Protein AF-A0A7W4K1T8-F1 (afdb_monomer_lite)

Secondary structure (DSSP, 8-state):
---HHHHHHHHHHHHHHHHHHHHHHHHHHHHHHHHHHHHHTT--SHHHHHHHHHHHHHHHHHHHIIIIIHHHHHHHHHHHHHHHHHHHHT--

Structure (mmCIF, N/CA/C/O backbone):
data_AF-A0A7W4K1T8-F1
#
_entry.id   AF-A0A7W4K1T8-F1
#
loop_
_atom_site.group_PDB
_atom_site.id
_atom_site.type_symbol
_atom_site.label_atom_id
_atom_site.label_alt_id
_atom_site.label_comp_id
_atom_site.label_asym_id
_atom_site.label_entity_id
_atom_site.label_seq_id
_atom_site.pdbx_PDB_ins_code
_atom_site.Cartn_x
_atom_site.Cartn_y
_atom_site.Cartn_z
_atom_site.occupancy
_atom_site.B_iso_or_equiv
_atom_site.auth_seq_id
_atom_site.auth_comp_id
_atom_site.auth_asym_id
_atom_site.auth_atom_id
_atom_site.pdbx_PDB_model_num
ATOM 1 N N . MET A 1 1 ? -7.905 15.625 26.569 1.00 52.84 1 MET A N 1
ATOM 2 C CA . MET A 1 1 ? -7.965 14.156 26.454 1.00 52.84 1 MET A CA 1
ATOM 3 C C . MET A 1 1 ? -9.143 13.866 25.543 1.00 52.84 1 MET A C 1
ATOM 5 O O . MET A 1 1 ? -10.229 14.331 25.862 1.00 52.84 1 MET A O 1
ATOM 9 N N . GLU A 1 2 ? -8.918 13.296 24.359 1.00 72.50 2 GLU A N 1
ATOM 10 C CA . GLU A 1 2 ? -10.020 12.968 23.436 1.00 72.50 2 GLU A CA 1
ATOM 11 C C . GLU A 1 2 ? -10.856 11.812 24.005 1.00 72.50 2 GLU A C 1
ATOM 13 O O . GLU A 1 2 ? -10.319 10.985 24.745 1.00 72.50 2 GLU A O 1
ATOM 18 N N . SER A 1 3 ? -12.160 11.772 23.697 1.00 91.38 3 SER A N 1
ATOM 19 C CA . SER A 1 3 ? -13.032 10.668 24.121 1.00 91.38 3 SER A CA 1
ATOM 20 C C . SER A 1 3 ? -12.619 9.355 23.443 1.00 91.38 3 SER A C 1
ATOM 22 O O . SER A 1 3 ? -12.078 9.352 22.330 1.00 91.38 3 SER A O 1
ATOM 24 N N . LEU A 1 4 ? -12.923 8.227 24.086 1.00 91.12 4 LEU A N 1
ATOM 25 C CA . LEU A 1 4 ? -12.804 6.907 23.470 1.00 91.12 4 LEU A CA 1
ATOM 26 C C . LEU A 1 4 ? -13.739 6.759 22.259 1.00 91.12 4 LEU A C 1
ATOM 28 O O . LEU A 1 4 ? -13.334 6.134 21.283 1.00 91.12 4 LEU A O 1
ATOM 32 N N . ASP A 1 5 ? -14.903 7.419 22.252 1.00 91.38 5 ASP A N 1
ATOM 33 C CA . ASP A 1 5 ? -15.789 7.488 21.077 1.00 91.38 5 ASP A CA 1
ATOM 34 C C . ASP A 1 5 ? -15.096 8.171 19.893 1.00 91.38 5 ASP A C 1
ATOM 36 O O . ASP A 1 5 ? -15.028 7.631 18.792 1.00 91.38 5 ASP A O 1
ATOM 40 N N . THR A 1 6 ? -14.478 9.332 20.136 1.00 93.50 6 THR A N 1
ATOM 41 C CA . THR A 1 6 ? -13.716 10.068 19.114 1.00 93.50 6 THR A CA 1
ATOM 42 C C . THR A 1 6 ? -12.535 9.245 18.604 1.00 93.50 6 THR A C 1
ATOM 44 O O . THR A 1 6 ? -12.2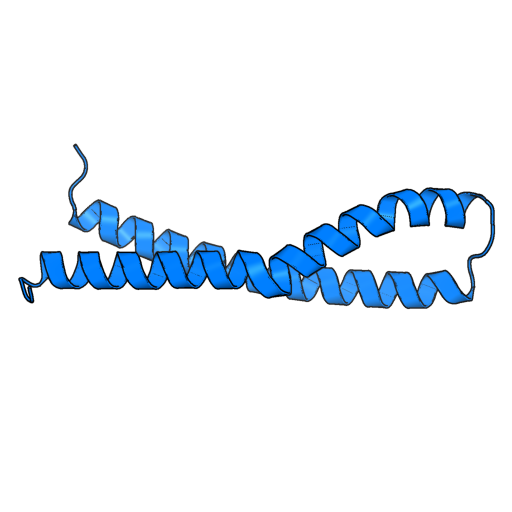04 9.279 17.419 1.00 93.50 6 THR A O 1
ATOM 47 N N . THR A 1 7 ? -11.894 8.485 19.492 1.00 91.56 7 THR A N 1
ATOM 48 C CA . THR A 1 7 ? -10.808 7.573 19.120 1.00 91.56 7 THR A CA 1
ATOM 49 C C . THR A 1 7 ? -11.325 6.451 18.218 1.00 91.56 7 THR A C 1
ATOM 51 O O . THR A 1 7 ? -10.709 6.168 17.190 1.00 91.56 7 THR A O 1
ATOM 54 N N . PHE A 1 8 ? -12.475 5.858 18.549 1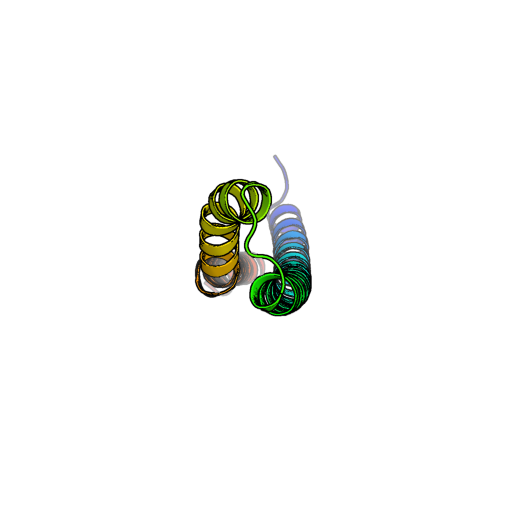.00 93.50 8 PHE A N 1
ATOM 55 C CA . PHE A 1 8 ? -13.123 4.821 17.748 1.00 93.50 8 PHE A CA 1
ATOM 56 C C . PHE A 1 8 ? -13.508 5.323 16.353 1.00 93.50 8 PHE A C 1
ATOM 58 O O . PHE A 1 8 ? -13.147 4.700 15.352 1.00 93.50 8 PHE A O 1
ATOM 65 N N . GLU A 1 9 ? -14.152 6.487 16.267 1.00 94.00 9 GLU A N 1
ATOM 66 C CA . GLU A 1 9 ? -14.510 7.119 14.994 1.00 94.00 9 GLU A CA 1
ATOM 67 C C . GLU A 1 9 ? -13.275 7.364 14.118 1.00 94.00 9 GLU A C 1
ATOM 69 O O . GLU A 1 9 ? -13.252 7.003 12.938 1.00 94.00 9 GLU A O 1
ATOM 74 N N . ARG A 1 10 ?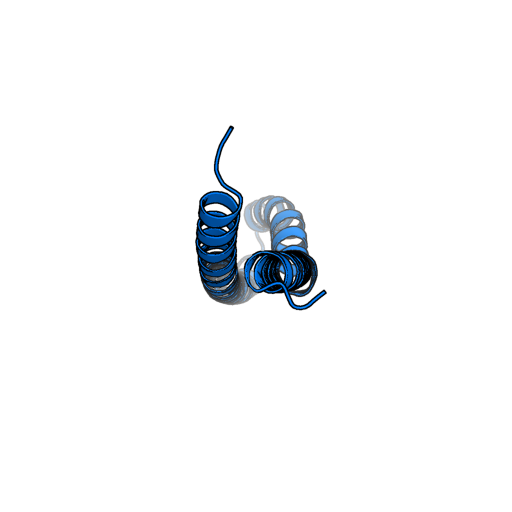 -12.202 7.919 14.695 1.00 93.38 10 ARG A N 1
ATOM 75 C CA . ARG A 1 10 ? -10.945 8.155 13.970 1.00 93.38 10 ARG A CA 1
ATOM 76 C C . ARG A 1 10 ? -10.286 6.865 13.506 1.00 93.38 10 ARG A C 1
ATOM 78 O O . ARG A 1 10 ? -9.774 6.826 12.389 1.00 93.38 10 ARG A O 1
ATOM 85 N N . MET A 1 11 ? -10.316 5.813 14.321 1.00 93.25 11 MET A N 1
ATOM 86 C CA . MET A 1 11 ? -9.809 4.501 13.924 1.00 93.25 11 MET A CA 1
ATOM 87 C C . MET A 1 11 ? -10.591 3.928 12.743 1.00 93.25 11 MET A C 1
ATOM 89 O O . MET A 1 11 ? -9.972 3.439 11.803 1.00 93.25 11 MET A O 1
ATOM 93 N N . LYS A 1 12 ? -11.923 4.053 12.737 1.00 94.31 12 LYS A N 1
ATOM 94 C CA . LYS A 1 12 ? -12.758 3.629 11.603 1.00 94.31 12 LYS A CA 1
ATOM 95 C C . LYS A 1 12 ? -12.473 4.420 10.332 1.00 94.31 12 LYS A C 1
ATOM 97 O O . LYS A 1 12 ? -12.353 3.836 9.256 1.00 94.31 12 LYS A O 1
ATOM 102 N N . LEU A 1 13 ? -12.301 5.735 10.441 1.00 95.06 13 LEU A N 1
ATOM 103 C CA . LEU A 1 13 ? -11.918 6.571 9.301 1.00 95.06 13 LEU A CA 1
ATOM 104 C C . LEU A 1 13 ? -10.530 6.207 8.761 1.00 95.06 13 LEU A C 1
ATOM 106 O O . LEU A 1 13 ? -10.322 6.192 7.543 1.00 95.06 13 LEU A O 1
ATOM 110 N N . PHE A 1 14 ? -9.587 5.902 9.652 1.00 93.50 14 PHE A N 1
ATOM 111 C CA . PHE A 1 14 ? -8.247 5.473 9.277 1.00 93.50 14 PHE A CA 1
ATOM 112 C C . PHE A 1 14 ? -8.259 4.099 8.598 1.00 93.50 14 PHE A C 1
ATOM 114 O O . PHE A 1 14 ? -7.692 3.978 7.518 1.00 93.50 14 PHE A O 1
ATOM 121 N N . GLU A 1 15 ? -8.955 3.107 9.164 1.00 94.56 15 GLU A N 1
ATOM 122 C CA . GLU A 1 15 ? -9.164 1.768 8.585 1.00 94.56 15 GLU A CA 1
ATOM 123 C C . GLU A 1 15 ? -9.673 1.871 7.140 1.00 94.56 15 GLU A C 1
ATOM 125 O O . GLU A 1 15 ? -9.051 1.358 6.210 1.00 94.56 15 GLU A O 1
ATOM 130 N N . GLN A 1 16 ? -10.745 2.638 6.924 1.00 95.44 16 GLN A N 1
ATOM 131 C CA . GLN A 1 16 ? -11.314 2.853 5.593 1.00 95.44 16 GLN A CA 1
ATOM 132 C C . GLN A 1 16 ? -10.345 3.559 4.636 1.00 95.44 16 GLN A C 1
ATOM 134 O O . GLN A 1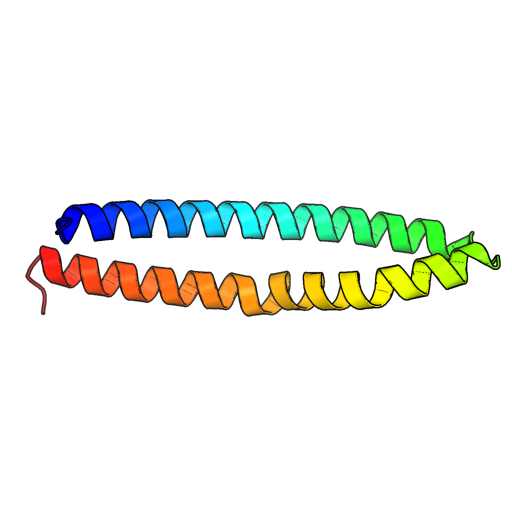 16 ? -10.310 3.262 3.441 1.00 95.44 16 GLN A O 1
ATOM 139 N N . SER A 1 17 ? -9.577 4.528 5.137 1.00 96.62 17 SER A N 1
ATOM 140 C CA . SER A 1 17 ? -8.611 5.269 4.320 1.00 96.62 17 SER A CA 1
ATOM 141 C C . SER A 1 17 ? -7.415 4.403 3.938 1.00 96.62 17 SER A C 1
ATOM 143 O O . SER A 1 17 ? -6.968 4.468 2.795 1.00 96.62 17 SER A O 1
ATOM 145 N N . LEU A 1 18 ? -6.945 3.557 4.857 1.00 95.31 18 LEU A N 1
ATOM 146 C CA . LEU A 1 18 ? -5.888 2.583 4.618 1.00 95.31 18 LEU A CA 1
ATOM 147 C C . LEU A 1 18 ? -6.334 1.517 3.612 1.00 95.31 18 LEU A C 1
ATOM 149 O O . LEU A 1 18 ? -5.573 1.202 2.703 1.00 95.31 18 LEU A O 1
ATOM 153 N N . GLY A 1 19 ? -7.571 1.022 3.720 1.00 96.06 19 GLY A N 1
ATOM 154 C CA . GLY A 1 19 ? -8.153 0.101 2.739 1.00 96.06 19 GLY A CA 1
ATOM 155 C C . GLY A 1 19 ? -8.143 0.693 1.327 1.00 96.06 19 GLY A C 1
ATOM 156 O O . GLY A 1 19 ? -7.518 0.139 0.426 1.00 96.06 19 GLY A O 1
ATOM 157 N N . ARG A 1 20 ? -8.713 1.896 1.155 1.00 97.50 20 ARG A N 1
ATOM 158 C CA . ARG A 1 20 ? -8.710 2.601 -0.142 1.00 97.50 20 ARG A CA 1
ATOM 159 C C . ARG A 1 20 ? -7.304 2.873 -0.675 1.00 97.50 20 ARG A C 1
ATOM 161 O O . ARG A 1 20 ? -7.078 2.796 -1.880 1.00 97.50 20 ARG A O 1
ATOM 168 N N . PHE A 1 21 ? -6.371 3.229 0.207 1.00 97.00 21 PHE A N 1
ATOM 169 C CA . PHE A 1 21 ? -4.975 3.437 -0.166 1.00 97.00 21 PHE A CA 1
ATOM 170 C C . PHE A 1 21 ? -4.343 2.146 -0.691 1.00 97.00 21 PHE A C 1
ATOM 172 O O . PHE A 1 21 ? -3.746 2.167 -1.765 1.00 97.00 21 PHE A O 1
ATOM 179 N N . ASN A 1 22 ? -4.512 1.031 0.025 1.00 96.62 22 ASN A N 1
ATOM 180 C CA . ASN A 1 22 ? -3.976 -0.269 -0.371 1.00 96.62 22 ASN A CA 1
ATOM 181 C C . ASN A 1 22 ? -4.540 -0.722 -1.723 1.00 96.62 22 ASN A C 1
ATOM 183 O O . ASN A 1 22 ? -3.763 -1.116 -2.592 1.00 96.62 22 ASN A O 1
ATOM 187 N N . ASP A 1 23 ? -5.852 -0.588 -1.933 1.00 96.31 23 ASP A N 1
ATOM 188 C CA . ASP A 1 23 ? -6.501 -0.937 -3.201 1.00 96.31 23 ASP A CA 1
ATOM 189 C C . ASP A 1 23 ? -5.936 -0.109 -4.360 1.00 96.31 23 ASP A C 1
ATOM 191 O O . ASP A 1 23 ? -5.532 -0.645 -5.397 1.00 96.31 23 ASP A O 1
ATOM 195 N N . ARG A 1 24 ? -5.843 1.214 -4.169 1.00 97.62 24 ARG A N 1
ATOM 196 C CA . ARG A 1 24 ? -5.340 2.120 -5.204 1.00 97.62 24 ARG A CA 1
ATOM 197 C C . ARG A 1 24 ? -3.860 1.896 -5.497 1.00 97.62 24 ARG A C 1
ATOM 199 O O . ARG A 1 24 ? -3.441 1.998 -6.653 1.00 97.62 24 ARG A O 1
ATOM 206 N N . LEU A 1 25 ? -3.065 1.607 -4.471 1.00 96.62 25 LEU A N 1
ATOM 207 C CA . LEU A 1 25 ? -1.648 1.310 -4.621 1.00 96.62 25 LEU A CA 1
ATOM 208 C C . LEU A 1 25 ? -1.443 0.002 -5.386 1.00 96.62 25 LEU A C 1
ATOM 210 O O . LEU A 1 25 ? -0.640 -0.020 -6.314 1.00 96.62 25 LEU A O 1
ATOM 214 N N . ALA A 1 26 ? -2.199 -1.049 -5.061 1.00 95.81 26 ALA A N 1
ATOM 215 C CA . ALA A 1 26 ? -2.127 -2.332 -5.755 1.00 95.81 26 ALA A CA 1
ATOM 216 C C . ALA A 1 26 ? -2.524 -2.208 -7.235 1.00 95.81 26 ALA A C 1
ATOM 218 O O . ALA A 1 26 ? -1.838 -2.742 -8.108 1.00 95.81 26 ALA A O 1
ATOM 219 N N . GLU A 1 27 ? -3.586 -1.454 -7.534 1.00 97.25 27 GLU A N 1
ATOM 220 C CA . GLU A 1 27 ? -3.998 -1.159 -8.911 1.00 97.25 27 GLU A CA 1
ATOM 221 C C . GLU A 1 27 ? -2.896 -0.416 -9.681 1.00 97.25 27 GLU A C 1
ATOM 223 O O . GLU A 1 27 ? -2.539 -0.802 -10.796 1.00 97.25 27 GLU A O 1
ATOM 228 N N . THR A 1 28 ? -2.331 0.626 -9.066 1.00 96.56 28 THR A N 1
ATOM 229 C CA . THR A 1 28 ? -1.279 1.452 -9.673 1.00 96.56 28 THR A CA 1
ATOM 230 C C . THR A 1 28 ? 0.002 0.651 -9.886 1.00 96.56 28 THR A C 1
ATOM 232 O O . THR A 1 28 ? 0.623 0.759 -10.941 1.00 96.56 28 THR A O 1
ATOM 235 N N . TYR A 1 29 ? 0.383 -0.181 -8.914 1.00 95.62 29 TYR A N 1
ATOM 236 C CA . TYR A 1 29 ? 1.542 -1.059 -9.016 1.00 95.62 29 TYR A CA 1
ATOM 237 C C . TYR A 1 29 ? 1.374 -2.071 -10.148 1.00 95.62 29 TYR A C 1
ATOM 239 O O . TYR A 1 29 ? 2.275 -2.187 -10.972 1.00 95.62 29 TYR A O 1
ATOM 247 N N . ARG A 1 30 ? 0.217 -2.738 -10.252 1.00 95.75 30 ARG A N 1
ATOM 248 C CA . ARG A 1 30 ? -0.055 -3.673 -11.353 1.00 95.75 30 ARG A CA 1
ATOM 249 C C . ARG A 1 30 ? 0.061 -2.984 -12.711 1.00 95.75 30 ARG A C 1
ATOM 251 O O . ARG A 1 30 ? 0.752 -3.490 -13.586 1.00 95.75 30 ARG A O 1
ATOM 258 N N . PHE A 1 31 ? -0.554 -1.810 -12.863 1.00 96.00 31 PHE A N 1
ATOM 259 C CA . PHE A 1 31 ? -0.450 -1.037 -14.100 1.00 96.00 31 PHE A CA 1
ATOM 260 C C . PHE A 1 31 ? 1.005 -0.677 -14.432 1.00 96.00 31 PHE A C 1
ATOM 262 O O . PHE A 1 31 ? 1.429 -0.792 -15.578 1.00 96.00 31 PHE A O 1
ATOM 269 N N . LEU A 1 32 ? 1.784 -0.243 -13.439 1.00 94.81 32 LEU A N 1
ATOM 270 C CA . LEU A 1 32 ? 3.181 0.127 -13.642 1.00 94.81 32 LEU A CA 1
ATOM 271 C C . LEU A 1 32 ? 4.052 -1.087 -13.992 1.00 94.81 32 LEU A C 1
ATOM 273 O O . LEU A 1 32 ? 4.888 -0.977 -14.883 1.00 94.81 32 LEU A O 1
ATOM 277 N N . ALA A 1 33 ? 3.827 -2.231 -13.341 1.00 93.94 33 ALA A N 1
ATOM 278 C CA . ALA A 1 33 ? 4.525 -3.483 -13.618 1.00 93.94 33 ALA A CA 1
ATOM 279 C C . ALA A 1 33 ? 4.242 -3.987 -15.042 1.00 93.94 33 ALA A C 1
ATOM 281 O O . ALA A 1 33 ? 5.174 -4.275 -15.780 1.00 93.94 33 ALA A O 1
ATOM 282 N N . GLU A 1 34 ? 2.981 -3.970 -15.487 1.00 94.38 34 GLU A N 1
ATOM 283 C CA . GLU A 1 34 ? 2.618 -4.336 -16.866 1.00 94.38 34 GLU A CA 1
ATOM 284 C C . GLU A 1 34 ? 3.322 -3.448 -17.907 1.00 94.38 34 GLU A C 1
ATOM 286 O O . GLU A 1 34 ? 3.768 -3.921 -18.952 1.00 94.38 34 GLU A O 1
ATOM 291 N N . ARG A 1 35 ? 3.434 -2.142 -17.631 1.00 92.56 35 ARG A N 1
ATOM 292 C CA . ARG A 1 35 ? 4.130 -1.195 -18.517 1.00 92.56 35 ARG A CA 1
ATOM 293 C C . ARG A 1 35 ? 5.641 -1.376 -18.492 1.00 92.56 35 ARG A C 1
ATOM 295 O O . ARG A 1 35 ? 6.270 -1.209 -19.533 1.00 92.56 35 ARG A O 1
ATOM 302 N N . HIS A 1 36 ? 6.198 -1.693 -17.328 1.00 91.81 36 HIS A N 1
ATOM 303 C CA . HIS A 1 36 ? 7.603 -2.035 -17.173 1.00 91.81 36 HIS A CA 1
ATOM 304 C C . HIS A 1 36 ? 7.949 -3.274 -18.007 1.00 91.81 36 HIS A C 1
ATOM 306 O O . HIS A 1 36 ? 8.840 -3.201 -18.850 1.00 91.81 36 HIS A O 1
ATOM 312 N N . ASP A 1 37 ? 7.200 -4.365 -17.830 1.00 91.31 37 ASP A N 1
ATOM 313 C CA . ASP A 1 37 ? 7.430 -5.631 -18.530 1.00 91.31 37 ASP A CA 1
ATOM 314 C C . ASP A 1 37 ? 7.338 -5.446 -20.050 1.00 91.31 37 ASP A C 1
ATOM 316 O O . ASP A 1 37 ? 8.229 -5.867 -20.782 1.00 91.31 37 ASP A O 1
ATOM 320 N N . ALA A 1 38 ? 6.325 -4.712 -20.524 1.00 90.69 38 ALA A N 1
ATOM 321 C CA . ALA A 1 38 ? 6.171 -4.411 -21.946 1.00 90.69 38 ALA A CA 1
ATOM 322 C C . ALA A 1 38 ? 7.327 -3.570 -22.522 1.00 90.69 38 ALA A C 1
ATOM 324 O O . ALA A 1 38 ? 7.700 -3.750 -23.676 1.00 90.69 38 ALA A O 1
ATOM 325 N N . ALA A 1 39 ? 7.885 -2.633 -21.749 1.00 87.94 39 ALA A N 1
ATOM 326 C CA . ALA A 1 39 ? 9.004 -1.806 -22.203 1.00 87.94 39 ALA A CA 1
ATOM 327 C C . ALA A 1 39 ? 10.340 -2.564 -22.174 1.00 87.94 39 ALA A C 1
ATOM 329 O O . ALA A 1 39 ? 11.226 -2.287 -22.983 1.00 87.94 39 ALA A O 1
ATOM 330 N N . ARG A 1 40 ? 10.493 -3.510 -21.244 1.00 85.88 40 ARG A N 1
ATOM 331 C CA . ARG A 1 40 ? 11.726 -4.270 -21.026 1.00 85.88 40 ARG A CA 1
ATOM 332 C C . ARG A 1 40 ? 12.100 -5.155 -22.212 1.00 85.88 40 ARG A C 1
ATOM 334 O O . ARG A 1 40 ? 13.289 -5.291 -22.499 1.00 85.88 40 ARG A O 1
ATOM 341 N N . ASP A 1 41 ? 11.118 -5.729 -22.901 1.00 83.00 41 ASP A N 1
ATOM 342 C CA . ASP A 1 41 ? 11.367 -6.641 -24.024 1.00 83.00 41 ASP A CA 1
ATOM 343 C C . ASP A 1 41 ? 12.109 -5.952 -25.185 1.00 83.00 41 ASP A C 1
ATOM 345 O O . ASP A 1 41 ? 13.010 -6.544 -25.787 1.00 83.00 41 ASP A O 1
ATOM 349 N N . ASP A 1 42 ? 11.816 -4.670 -25.420 1.00 86.44 42 ASP A N 1
ATOM 350 C CA . ASP A 1 42 ? 12.376 -3.884 -26.525 1.00 86.44 42 ASP A CA 1
ATOM 351 C C . ASP A 1 42 ? 13.517 -2.935 -26.099 1.00 86.44 42 ASP A C 1
ATOM 353 O O . ASP A 1 42 ? 14.204 -2.361 -26.952 1.00 86.44 42 ASP A O 1
ATOM 357 N N . TRP A 1 43 ? 13.761 -2.758 -24.792 1.00 87.00 43 TRP A N 1
ATOM 358 C CA . TRP A 1 43 ? 14.710 -1.769 -24.267 1.00 87.00 43 TRP A CA 1
ATOM 359 C C . TRP A 1 43 ? 15.919 -2.414 -23.573 1.00 87.00 43 TRP A C 1
ATOM 361 O O . TRP A 1 43 ? 15.867 -2.811 -22.412 1.00 87.00 43 TRP A O 1
ATOM 371 N N . GLN A 1 44 ? 17.047 -2.496 -24.290 1.00 83.69 44 GLN A N 1
ATOM 372 C CA . GLN A 1 44 ? 18.260 -3.202 -23.833 1.00 83.69 44 GLN A CA 1
ATOM 373 C C . GLN A 1 44 ? 19.538 -2.343 -23.831 1.00 83.69 44 GLN A C 1
ATOM 375 O O . GLN A 1 44 ? 20.656 -2.866 -23.851 1.00 83.69 44 GLN A O 1
ATOM 380 N N . ASP A 1 45 ? 19.404 -1.017 -23.831 1.00 90.44 45 ASP A N 1
ATOM 381 C CA . ASP A 1 45 ? 20.557 -0.116 -23.819 1.00 90.44 45 ASP A CA 1
ATOM 382 C C . ASP A 1 45 ? 21.142 0.091 -22.401 1.00 90.44 45 ASP A C 1
ATOM 384 O O . ASP A 1 45 ? 20.773 -0.558 -21.419 1.00 90.44 45 ASP A O 1
ATOM 388 N N . LYS A 1 46 ? 22.121 0.995 -22.283 1.00 82.94 46 LYS A N 1
ATOM 389 C CA . LYS A 1 46 ? 22.734 1.333 -20.992 1.00 82.94 46 LYS A CA 1
ATOM 390 C C . LYS A 1 46 ? 21.742 2.007 -20.030 1.00 82.94 46 LYS A C 1
ATOM 392 O O . LYS A 1 46 ? 21.832 1.768 -18.830 1.00 82.94 46 LYS A O 1
ATOM 397 N N . PHE A 1 47 ? 20.808 2.810 -20.537 1.00 87.81 47 PHE A N 1
ATOM 398 C CA . PHE A 1 47 ? 19.798 3.482 -19.720 1.00 87.81 47 PHE A CA 1
ATOM 399 C C . PHE A 1 47 ? 18.791 2.487 -19.143 1.00 87.81 47 PHE A C 1
ATOM 401 O O . PHE A 1 47 ? 18.375 2.658 -18.000 1.00 87.81 47 PHE A O 1
ATOM 408 N N . ALA A 1 48 ? 18.479 1.412 -19.872 1.00 90.44 48 ALA A N 1
ATOM 409 C CA . ALA A 1 48 ? 17.653 0.320 -19.367 1.00 90.44 48 ALA A CA 1
ATOM 410 C C . ALA A 1 48 ? 18.257 -0.317 -18.103 1.00 90.44 48 ALA A C 1
ATOM 412 O O . ALA A 1 48 ? 17.539 -0.610 -17.152 1.00 90.44 48 ALA A O 1
ATOM 413 N N . ARG A 1 49 ? 19.588 -0.474 -18.042 1.00 89.25 49 ARG A N 1
ATOM 414 C CA . ARG A 1 49 ? 20.271 -1.015 -16.850 1.00 89.25 49 ARG A CA 1
ATOM 415 C C . ARG A 1 49 ? 20.181 -0.082 -15.646 1.00 89.25 49 ARG A C 1
ATOM 417 O O . ARG A 1 49 ? 19.932 -0.550 -14.538 1.00 89.25 49 ARG A O 1
ATOM 424 N N . ASP A 1 50 ? 20.391 1.215 -15.863 1.00 91.75 50 ASP A N 1
ATOM 425 C CA . ASP A 1 50 ? 20.311 2.220 -14.797 1.00 91.75 50 ASP A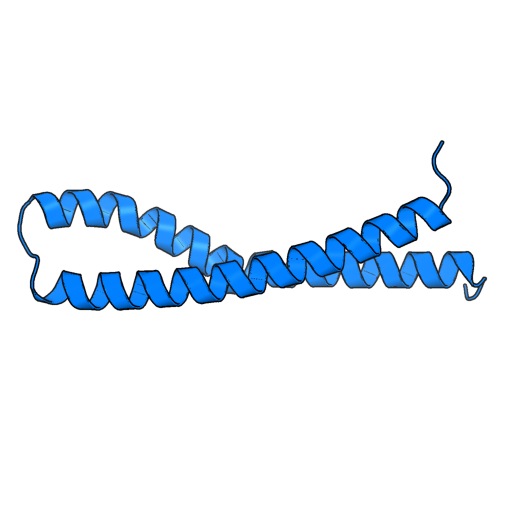 CA 1
ATOM 426 C C . ASP A 1 50 ? 18.870 2.346 -14.275 1.00 91.75 50 ASP A C 1
ATOM 428 O O . ASP A 1 50 ? 18.641 2.457 -13.069 1.00 91.75 50 ASP A O 1
ATOM 432 N N . TYR A 1 51 ? 17.891 2.257 -15.176 1.00 92.81 51 TYR A N 1
ATOM 433 C CA . TYR A 1 51 ? 16.477 2.199 -14.828 1.00 92.81 51 TYR A CA 1
ATOM 434 C C . TYR A 1 51 ? 16.124 0.924 -14.046 1.00 92.81 51 TYR A C 1
ATOM 436 O O . TYR A 1 51 ? 15.498 1.027 -12.994 1.00 92.81 51 TYR A O 1
ATOM 444 N N . GLU A 1 52 ? 16.573 -0.257 -14.486 1.00 92.56 52 GLU A N 1
ATOM 445 C CA . GLU A 1 52 ? 16.325 -1.534 -13.796 1.00 92.56 52 GLU A CA 1
ATOM 446 C C . GLU A 1 52 ? 16.887 -1.524 -12.367 1.00 92.56 52 GLU A C 1
ATOM 448 O O . GLU A 1 52 ? 16.242 -1.992 -11.427 1.00 92.56 52 GLU A O 1
ATOM 453 N N . ALA A 1 53 ? 18.068 -0.926 -12.178 1.00 92.88 53 ALA A N 1
ATOM 454 C CA . ALA A 1 53 ? 18.678 -0.768 -10.861 1.00 92.88 53 ALA A CA 1
ATOM 455 C C . ALA A 1 53 ? 17.823 0.089 -9.908 1.00 92.88 53 ALA A C 1
ATOM 457 O O . ALA A 1 53 ? 17.827 -0.152 -8.700 1.00 92.88 53 ALA A O 1
ATOM 458 N N . ALA A 1 54 ? 17.077 1.066 -10.434 1.00 93.19 54 ALA A N 1
ATOM 459 C CA . ALA A 1 54 ? 16.122 1.862 -9.663 1.00 93.19 54 ALA A CA 1
ATOM 460 C C . ALA A 1 54 ? 14.759 1.164 -9.502 1.00 93.19 54 ALA A C 1
ATOM 462 O O . ALA A 1 54 ? 14.108 1.312 -8.467 1.00 93.19 54 ALA A O 1
ATOM 463 N N . TRP A 1 55 ? 14.334 0.391 -10.504 1.00 94.62 55 TRP A N 1
ATOM 464 C CA . TRP A 1 55 ? 13.068 -0.337 -10.507 1.00 94.62 55 TRP A CA 1
ATOM 465 C C . TRP A 1 55 ? 13.042 -1.471 -9.481 1.00 94.62 55 TRP A C 1
ATOM 467 O O . TRP A 1 55 ? 12.121 -1.531 -8.670 1.00 94.62 55 TRP A O 1
ATOM 477 N N . ALA A 1 56 ? 14.065 -2.327 -9.456 1.00 93.75 56 ALA A N 1
ATOM 478 C CA . ALA A 1 56 ? 14.106 -3.515 -8.603 1.00 93.75 56 ALA A CA 1
ATOM 479 C C . ALA A 1 56 ? 13.808 -3.254 -7.104 1.00 93.75 56 ALA A C 1
ATOM 481 O O . ALA A 1 56 ? 12.975 -3.966 -6.528 1.00 93.75 56 ALA A O 1
ATOM 482 N N . PRO A 1 57 ? 14.417 -2.252 -6.428 1.00 96.06 57 PRO A N 1
ATOM 483 C CA . PRO A 1 57 ? 14.091 -1.975 -5.029 1.00 96.06 57 PRO A CA 1
ATOM 484 C C . PRO A 1 57 ? 12.665 -1.434 -4.850 1.00 96.06 57 PRO A C 1
ATOM 486 O O . PRO A 1 57 ? 11.997 -1.793 -3.878 1.00 96.06 57 PRO A O 1
ATOM 489 N N . LEU A 1 58 ? 12.179 -0.609 -5.786 1.00 94.38 58 LEU A N 1
ATOM 490 C CA . LEU A 1 58 ? 10.810 -0.091 -5.765 1.00 94.38 58 LEU A CA 1
ATOM 491 C C . LEU A 1 58 ? 9.795 -1.228 -5.922 1.00 94.38 58 LEU A C 1
ATOM 493 O O . LEU A 1 58 ? 8.859 -1.327 -5.131 1.00 94.38 58 LEU A O 1
ATOM 497 N N . GLU A 1 59 ? 10.001 -2.105 -6.902 1.00 96.19 59 GLU A N 1
ATOM 498 C CA . GLU A 1 59 ? 9.145 -3.258 -7.172 1.00 96.19 59 GLU A CA 1
ATOM 499 C C . GLU A 1 59 ? 9.079 -4.189 -5.957 1.00 96.19 59 GLU A C 1
ATOM 501 O O . GLU A 1 59 ? 7.993 -4.570 -5.521 1.00 96.19 59 GLU A O 1
ATOM 506 N N . SER A 1 60 ? 10.231 -4.499 -5.354 1.00 96.31 60 SER A N 1
ATOM 507 C CA . SER A 1 60 ? 10.290 -5.324 -4.148 1.00 96.31 60 SER A CA 1
ATOM 508 C C . SER A 1 60 ? 9.489 -4.711 -2.996 1.00 96.31 60 SER A C 1
ATOM 510 O O . SER A 1 60 ? 8.726 -5.424 -2.341 1.00 96.31 60 SER A O 1
ATOM 512 N N . GLY A 1 61 ? 9.633 -3.403 -2.757 1.00 96.62 61 GLY A N 1
ATOM 513 C CA . GLY A 1 61 ? 8.910 -2.697 -1.697 1.00 96.62 61 GLY A CA 1
ATOM 514 C C . GLY A 1 61 ? 7.402 -2.654 -1.942 1.00 96.62 61 GLY A C 1
ATOM 515 O O . GLY A 1 61 ? 6.616 -2.993 -1.057 1.00 96.62 61 GLY A O 1
ATOM 516 N N . LEU A 1 62 ? 6.986 -2.313 -3.163 1.00 95.81 62 LEU A N 1
ATOM 517 C CA . LEU A 1 62 ? 5.573 -2.274 -3.548 1.00 95.81 62 LEU A CA 1
ATOM 518 C C . LEU A 1 62 ? 4.926 -3.656 -3.457 1.00 95.81 62 LEU A C 1
ATOM 520 O O . LEU A 1 62 ? 3.834 -3.788 -2.901 1.00 95.81 62 LEU A O 1
ATOM 524 N N . ARG A 1 63 ? 5.613 -4.696 -3.936 1.00 95.75 63 ARG A N 1
ATOM 525 C CA . ARG A 1 63 ? 5.138 -6.078 -3.848 1.00 95.75 63 ARG A CA 1
ATOM 526 C C . ARG A 1 63 ? 4.996 -6.524 -2.397 1.00 95.75 63 ARG A C 1
ATOM 528 O O . ARG A 1 63 ? 3.970 -7.103 -2.042 1.00 95.75 63 ARG A O 1
ATOM 535 N N . GLN A 1 64 ? 5.989 -6.244 -1.552 1.00 97.19 64 GLN A N 1
ATOM 536 C CA . GLN A 1 64 ? 5.945 -6.567 -0.123 1.00 97.19 64 GLN A CA 1
ATOM 537 C C . GLN A 1 64 ? 4.780 -5.865 0.583 1.00 97.19 64 GLN A C 1
ATOM 539 O O . GLN A 1 64 ? 4.030 -6.513 1.319 1.00 97.19 64 GLN A O 1
ATOM 544 N N . TRP A 1 65 ? 4.576 -4.576 0.312 1.00 97.19 65 TRP A N 1
ATOM 545 C CA . TRP A 1 65 ? 3.460 -3.835 0.886 1.00 97.19 65 TRP A CA 1
ATOM 546 C C . TRP A 1 65 ? 2.111 -4.406 0.444 1.00 97.19 65 TRP A C 1
ATOM 548 O O . TRP A 1 65 ? 1.283 -4.756 1.285 1.00 97.19 65 TRP A O 1
ATOM 558 N N . CYS A 1 66 ? 1.899 -4.549 -0.868 1.00 95.69 66 CYS A N 1
ATOM 559 C CA . CYS A 1 66 ? 0.609 -4.960 -1.424 1.00 95.69 66 CYS A CA 1
ATOM 560 C C . CYS A 1 66 ? 0.218 -6.389 -1.024 1.00 95.69 66 CYS A C 1
ATOM 562 O O . CYS A 1 66 ? -0.962 -6.670 -0.838 1.00 95.69 66 CYS A O 1
ATOM 564 N N . THR A 1 67 ? 1.189 -7.298 -0.891 1.00 94.69 67 THR A N 1
ATOM 565 C CA . THR A 1 67 ? 0.908 -8.719 -0.615 1.00 94.69 67 THR A CA 1
ATOM 566 C C . THR A 1 67 ? 0.890 -9.068 0.867 1.00 94.69 67 THR A C 1
ATOM 568 O O . THR A 1 67 ? 0.278 -10.067 1.243 1.00 94.69 67 THR A O 1
ATOM 571 N N . LYS A 1 68 ? 1.571 -8.285 1.711 1.00 96.25 68 LYS A N 1
ATOM 572 C CA . LYS A 1 68 ? 1.801 -8.658 3.107 1.00 96.25 68 LYS A CA 1
ATOM 573 C C . LYS A 1 68 ? 1.537 -7.519 4.078 1.00 96.25 68 LYS A C 1
ATOM 575 O O . LYS A 1 68 ? 0.652 -7.651 4.916 1.00 96.25 68 LYS A O 1
ATOM 580 N N . GLU A 1 69 ? 2.284 -6.423 3.993 1.00 96.38 69 GLU A N 1
ATOM 581 C CA . GLU A 1 69 ? 2.271 -5.409 5.058 1.00 96.38 69 GLU A CA 1
ATOM 582 C C . GLU A 1 69 ? 0.953 -4.635 5.104 1.00 96.38 69 GLU A C 1
ATOM 584 O O . GLU A 1 69 ? 0.343 -4.542 6.166 1.00 96.38 69 GLU A O 1
ATOM 589 N N . GLY A 1 70 ? 0.466 -4.147 3.960 1.00 95.19 70 GLY A N 1
ATOM 590 C CA . GLY A 1 70 ? -0.802 -3.423 3.862 1.00 95.19 70 GLY A CA 1
ATOM 591 C C . GLY A 1 70 ? -1.984 -4.220 4.435 1.00 95.19 70 GLY A C 1
ATOM 592 O O . GLY A 1 70 ? -2.670 -3.706 5.325 1.00 95.19 70 GLY A O 1
ATOM 593 N N . PRO A 1 71 ? -2.201 -5.480 4.003 1.00 95.50 71 PRO A N 1
ATOM 594 C CA . PRO A 1 71 ? -3.222 -6.357 4.578 1.00 95.50 71 PRO A CA 1
ATOM 595 C C . PRO A 1 71 ? -3.043 -6.623 6.080 1.00 95.50 71 PRO A C 1
ATOM 597 O O . PRO A 1 71 ? -4.020 -6.615 6.826 1.00 95.50 71 PRO A O 1
ATOM 600 N N . GLN A 1 72 ? -1.807 -6.826 6.549 1.00 96.69 72 GLN A N 1
ATOM 601 C CA . GLN A 1 72 ? -1.530 -7.055 7.972 1.00 96.69 72 GLN A CA 1
ATOM 602 C C . GLN A 1 72 ? -1.861 -5.832 8.830 1.00 96.69 72 GLN A C 1
ATOM 604 O O . GLN A 1 72 ? -2.491 -5.970 9.879 1.00 96.69 72 GLN A O 1
ATOM 609 N N . TYR A 1 73 ? -1.480 -4.632 8.388 1.00 94.56 73 TYR A N 1
ATOM 610 C CA . TYR A 1 73 ? -1.825 -3.397 9.090 1.00 94.56 73 TYR A CA 1
ATOM 611 C C . TYR A 1 73 ? -3.335 -3.173 9.140 1.00 94.56 73 TYR A C 1
ATOM 613 O O . TYR A 1 73 ? -3.848 -2.766 10.184 1.00 94.56 73 TYR A O 1
ATOM 621 N N . LEU A 1 74 ? -4.047 -3.468 8.048 1.00 94.75 74 LEU A N 1
ATOM 622 C CA . LEU A 1 74 ? -5.501 -3.356 8.012 1.00 94.75 74 LEU A CA 1
ATOM 623 C C . LEU A 1 74 ? -6.158 -4.309 9.023 1.00 94.75 74 LEU A C 1
ATOM 625 O O . LEU A 1 74 ? -6.953 -3.858 9.843 1.00 94.75 74 LEU A O 1
ATOM 629 N N . ALA A 1 75 ? -5.735 -5.576 9.058 1.00 95.25 75 ALA A N 1
ATOM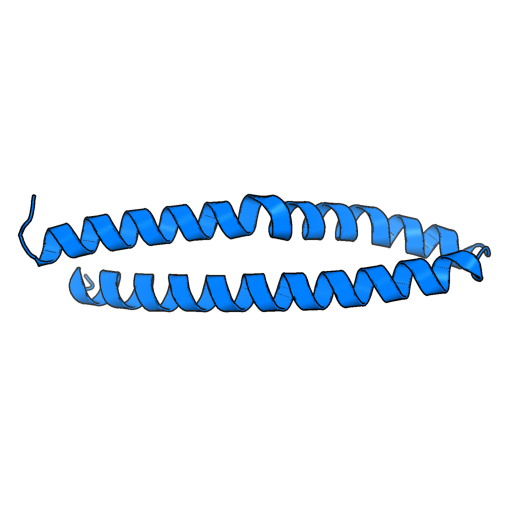 630 C CA . ALA A 1 75 ? -6.244 -6.565 10.011 1.00 95.25 75 ALA A CA 1
ATOM 631 C C . ALA A 1 75 ? -6.025 -6.146 11.478 1.00 95.25 75 ALA A C 1
ATOM 633 O O . ALA A 1 75 ? -6.928 -6.267 12.306 1.00 95.25 75 ALA A O 1
ATOM 634 N N . VAL A 1 76 ? -4.851 -5.590 11.804 1.00 95.19 76 VAL A N 1
ATOM 635 C CA . VAL A 1 76 ? -4.569 -5.064 13.152 1.00 95.19 76 VAL A CA 1
ATOM 636 C C . VAL A 1 76 ? -5.500 -3.899 13.505 1.00 95.19 76 VAL A C 1
ATOM 638 O O . VAL A 1 76 ? -5.940 -3.786 14.650 1.00 95.19 76 VAL A O 1
ATOM 641 N N . MET A 1 77 ? -5.804 -3.014 12.552 1.00 93.19 77 MET A N 1
ATOM 642 C CA . MET A 1 77 ? -6.721 -1.894 12.791 1.00 93.19 77 MET A CA 1
ATOM 643 C C . MET A 1 77 ? -8.159 -2.368 12.995 1.00 93.19 77 MET A C 1
ATOM 645 O O . MET A 1 77 ? -8.815 -1.902 13.926 1.00 93.19 77 MET A O 1
ATOM 649 N N . GLU A 1 78 ? -8.620 -3.328 12.195 1.00 93.94 78 GLU A N 1
ATOM 650 C CA . GLU A 1 78 ? -9.940 -3.947 12.337 1.00 93.94 78 GLU A CA 1
ATOM 651 C C . GLU A 1 78 ? -10.109 -4.631 13.700 1.00 93.94 78 GLU A C 1
ATOM 653 O O . GLU A 1 78 ? -11.129 -4.444 14.369 1.00 93.94 78 GLU A O 1
ATOM 658 N N . GLU A 1 79 ? -9.099 -5.387 14.143 1.00 95.31 79 GLU A N 1
ATOM 659 C CA . GLU A 1 79 ? -9.100 -6.046 15.451 1.00 95.31 79 GLU A CA 1
ATOM 660 C C . GLU A 1 79 ? -9.183 -5.022 16.586 1.00 95.31 79 GLU A C 1
ATOM 662 O O . GLU A 1 79 ? -10.045 -5.124 17.462 1.00 95.31 79 GLU A O 1
ATOM 667 N N . LYS A 1 80 ? -8.337 -3.988 16.548 1.00 93.62 80 LYS A N 1
ATOM 668 C CA . LYS A 1 80 ? -8.348 -2.938 17.572 1.00 93.62 80 LYS A CA 1
ATOM 669 C C . LYS A 1 80 ? -9.661 -2.160 17.584 1.00 93.62 80 LYS A C 1
ATOM 671 O O . LYS A 1 80 ? -10.167 -1.858 18.662 1.00 93.62 80 LYS A O 1
ATOM 676 N N . ALA A 1 81 ? -10.222 -1.845 16.417 1.00 91.75 81 ALA A N 1
ATOM 677 C CA . ALA A 1 81 ? -11.507 -1.162 16.322 1.00 91.75 81 ALA A CA 1
ATOM 678 C C . ALA A 1 81 ? -12.629 -2.024 16.914 1.00 91.75 81 ALA A C 1
ATOM 680 O O . ALA A 1 81 ? -13.454 -1.514 17.666 1.00 91.75 81 ALA A O 1
ATOM 681 N N . ARG A 1 82 ? -12.627 -3.336 16.646 1.00 93.00 82 ARG A N 1
ATOM 682 C CA . ARG A 1 82 ? -13.592 -4.282 17.225 1.00 93.00 82 ARG A CA 1
ATOM 683 C C . ARG A 1 82 ? -13.483 -4.360 18.748 1.00 93.00 82 ARG A C 1
ATOM 685 O O . ARG A 1 82 ? -14.505 -4.372 19.424 1.00 93.00 82 ARG A O 1
ATOM 692 N N . LEU A 1 83 ? -12.265 -4.410 19.290 1.00 94.19 83 LEU A N 1
ATOM 693 C CA . LEU A 1 83 ? -12.048 -4.408 20.740 1.00 94.19 83 LEU A CA 1
ATOM 694 C C . LEU A 1 83 ? -12.546 -3.108 21.378 1.00 94.19 83 LEU A C 1
ATOM 696 O O . LEU A 1 83 ? -13.232 -3.151 22.392 1.00 94.19 83 LEU A O 1
ATOM 700 N N . LEU A 1 84 ? -12.249 -1.958 20.773 1.00 93.38 84 LEU A N 1
ATOM 701 C CA . LEU A 1 84 ? -12.716 -0.673 21.287 1.00 93.38 84 LEU A CA 1
ATOM 702 C C . LEU A 1 84 ? -14.240 -0.534 21.196 1.00 93.38 84 LEU A C 1
ATOM 704 O O . LEU A 1 84 ? -14.849 -0.006 22.116 1.00 93.38 84 LEU A O 1
ATOM 708 N N . GLN A 1 85 ? -14.863 -1.053 20.139 1.00 93.25 85 GLN A N 1
ATOM 709 C CA . GLN A 1 85 ? -16.320 -1.088 20.022 1.00 93.25 85 GLN A CA 1
ATOM 710 C C . GLN A 1 85 ? -16.954 -1.889 21.162 1.00 93.25 85 GLN A C 1
ATOM 712 O O . GLN A 1 85 ? -17.794 -1.360 21.881 1.00 93.25 85 GLN A O 1
ATOM 717 N N . ARG A 1 86 ? -16.468 -3.117 21.400 1.00 94.44 86 ARG A N 1
ATOM 718 C CA . ARG A 1 86 ? -16.895 -3.922 22.555 1.00 94.44 86 ARG A CA 1
ATOM 719 C C . ARG A 1 86 ? -16.706 -3.173 23.876 1.00 94.44 86 ARG A C 1
ATOM 721 O O . ARG A 1 86 ? -17.514 -3.358 24.781 1.00 94.44 86 ARG A O 1
ATOM 728 N N . TYR A 1 87 ? -15.695 -2.292 23.965 1.00 93.75 87 TYR A N 1
ATOM 729 C CA . TYR A 1 87 ? -15.538 -1.412 25.126 1.00 93.75 87 TYR A CA 1
ATOM 730 C C . TYR A 1 87 ? -16.701 -0.502 25.379 1.00 93.75 87 TYR A C 1
ATOM 732 O O . TYR A 1 87 ? -17.205 -0.433 26.499 1.00 93.75 87 TYR A O 1
ATOM 740 N N . LEU A 1 88 ? -17.049 0.231 24.337 1.00 92.12 88 LEU A N 1
ATOM 741 C CA . LEU A 1 88 ? -18.042 1.279 24.389 1.00 92.12 88 LEU A CA 1
ATOM 742 C C . LEU A 1 88 ? -19.439 0.681 24.577 1.00 92.12 88 LEU A C 1
ATOM 744 O O . LEU A 1 88 ? -20.252 1.266 25.286 1.00 92.12 88 LEU A O 1
ATOM 748 N N . ASP A 1 89 ? -19.665 -0.517 24.035 1.00 94.44 89 ASP A N 1
ATOM 749 C CA . ASP A 1 89 ? -20.921 -1.259 24.165 1.00 94.44 89 ASP A CA 1
ATOM 750 C C . ASP A 1 89 ? -21.080 -1.942 25.541 1.00 94.44 89 ASP A C 1
ATOM 752 O O . ASP A 1 89 ? -22.182 -2.338 25.914 1.00 94.44 89 ASP A O 1
ATOM 756 N N . GLY A 1 90 ? -20.001 -2.061 26.328 1.00 90.81 90 GLY A N 1
ATOM 757 C CA . GLY A 1 90 ? -20.008 -2.749 27.626 1.00 90.81 90 GLY A CA 1
ATOM 758 C C . GLY A 1 90 ? -19.972 -4.283 27.537 1.00 90.81 90 GLY A C 1
ATOM 759 O O . GLY A 1 90 ? -20.144 -4.951 28.556 1.00 90.81 90 GLY A O 1
ATOM 760 N N . ASP A 1 91 ? -19.704 -4.834 26.349 1.00 86.94 91 ASP A N 1
ATOM 761 C CA . ASP A 1 91 ? -19.688 -6.271 26.029 1.00 86.94 91 ASP A CA 1
ATOM 762 C C . ASP A 1 91 ? -18.304 -6.911 26.271 1.00 86.94 91 ASP A C 1
ATOM 764 O O . ASP A 1 91 ? -17.642 -7.434 25.354 1.00 86.94 91 ASP A O 1
ATOM 768 N N . TRP A 1 92 ? -17.848 -6.854 27.524 1.00 65.38 92 TRP A N 1
ATOM 769 C CA . TRP A 1 92 ? -16.527 -7.330 27.949 1.00 65.38 92 TRP A CA 1
ATOM 770 C C . TRP A 1 92 ? -16.473 -8.763 28.454 1.00 65.38 92 TRP A C 1
ATOM 772 O O . TRP A 1 92 ? -17.119 -9.059 29.482 1.00 65.38 92 TRP A O 1
#

Radius of gyration: 19.83 Å; chains: 1; bounding box: 44×23×54 Å

Sequence (92 aa):
MESLDTTFERMKLFEQSLGRFNDRLAETYRFLAERHDAARDDWQDKFARDYEAAWAPLESGLRQWCTKEGPQYLAVMEEKARLLQRYLDGDW

pLDDT: mean 92.49, std 6.36, range [52.84, 97.62]

Organism: NCBI:txid2729096

Foldseek 3Di:
DDDLVVVLVVLVVVLVVLVVVLVVLVVVLVVVVVVLVVVLVVDDDPVNVVVVVVVVVVNVVSCCCNPPVSVVVSVVSVVVSVVSVCVVVVVD